Protein AF-A0A959DWR2-F1 (afdb_monomer_lite)

Foldseek 3Di:
DDCPVVDPDDDDDPLVPDDCDDPDQVSQVSNCVVPVDGDPDHDHPPVVVVVVVCVQVPDDPVVVVVVVVVVVVVVVVVVVVVVVVVVCVVVVVVVVVVVVVVVVVVVCVVVVVVVVLVVVLLVQLVVCLVVVHDLVVSCVVSVDDSVVSVVSCCVVPVVCPSPDDD

Secondary structure (DSSP, 8-state):
--GGGTS-------GGGS-S---SHHHHHHHHHHHSS--SS--STTHHHHHHHHHHHTS-HHHHHHHHHHHHHHHHHHHHHHHHHHHHHHHHHHHHHHHHHHHHHHHHHHHHHHHHHHHHHHHHHHHHHHTT--HHHHHHHH---HHHHHHHHHHH-TTSTT----

Sequence (166 aa):
KEPSGIFPEYYLLKINKFDNLAKNTLDEWIYFLKNTKLPKNYKAKGLQLVNNQLRYDNMDAATKLKYKKYQKNLLVSKDMLENAWETGLLEGEAKGEARGIIKGEAKGKIEGMIEGKIEGKIEIVLKCYAKGIDIITISNITGFSEDEIKDILNKNYPNGEWRFEN

Structure (mmCIF, N/CA/C/O backbone):
data_AF-A0A959DWR2-F1
#
_entry.id   AF-A0A959DWR2-F1
#
loop_
_atom_site.group_PDB
_atom_site.id
_atom_site.type_symbol
_atom_site.label_atom_id
_atom_site.label_alt_id
_atom_site.label_comp_id
_atom_site.label_asym_id
_atom_site.label_entity_id
_atom_site.label_seq_id
_atom_site.pdbx_PDB_ins_code
_atom_site.Cartn_x
_atom_site.Cartn_y
_atom_site.Cartn_z
_atom_site.occupancy
_atom_site.B_iso_or_equiv
_atom_site.auth_seq_id
_atom_site.auth_comp_id
_atom_site.auth_asym_id
_atom_site.auth_atom_id
_atom_site.pdbx_PDB_model_num
ATOM 1 N N . LYS A 1 1 ? 5.447 36.548 -44.813 1.00 54.16 1 LYS A N 1
ATOM 2 C CA . LYS A 1 1 ? 5.828 35.172 -44.415 1.00 54.16 1 LYS A CA 1
ATOM 3 C C . LYS A 1 1 ? 6.988 34.769 -45.303 1.00 54.16 1 LYS A C 1
ATOM 5 O O . LYS A 1 1 ? 6.821 34.842 -46.513 1.00 54.16 1 LYS A O 1
ATOM 10 N N . GLU A 1 2 ? 8.149 34.465 -44.732 1.00 58.06 2 GLU A N 1
ATOM 11 C CA . GLU A 1 2 ? 9.302 34.032 -45.525 1.00 58.06 2 GLU A CA 1
ATOM 12 C C . GLU A 1 2 ? 9.072 32.615 -46.088 1.00 58.06 2 GLU A C 1
ATOM 14 O O . GLU A 1 2 ? 8.394 31.812 -45.435 1.00 58.06 2 GLU A O 1
ATOM 19 N N . PRO A 1 3 ? 9.596 32.289 -47.286 1.00 60.78 3 PRO A N 1
ATOM 20 C CA . PRO A 1 3 ? 9.439 30.970 -47.913 1.00 60.78 3 PRO A CA 1
ATOM 21 C C . PRO A 1 3 ? 9.945 29.798 -47.054 1.00 60.78 3 PRO A C 1
ATOM 23 O O . PRO A 1 3 ? 9.456 28.678 -47.202 1.00 60.78 3 PRO A O 1
ATOM 26 N N . SER A 1 4 ? 10.860 30.073 -46.118 1.00 60.97 4 SER A N 1
ATOM 27 C CA . SER A 1 4 ? 11.416 29.141 -45.123 1.00 60.97 4 SER A CA 1
ATOM 28 C C . SER A 1 4 ? 10.373 28.553 -44.161 1.00 60.97 4 SER A C 1
ATOM 30 O O . SER A 1 4 ? 10.621 27.532 -43.530 1.00 60.97 4 SER A O 1
ATOM 32 N N . GLY A 1 5 ? 9.184 29.160 -44.055 1.00 62.25 5 GLY A N 1
ATOM 33 C CA . GLY A 1 5 ? 8.064 28.630 -43.266 1.00 62.25 5 GLY A CA 1
ATOM 34 C C . GLY A 1 5 ? 7.037 27.819 -44.065 1.00 62.25 5 GLY A C 1
ATOM 35 O O . GLY A 1 5 ? 6.046 27.379 -43.486 1.00 62.25 5 GLY A O 1
ATOM 36 N N . ILE A 1 6 ? 7.215 27.682 -45.385 1.00 69.81 6 ILE A N 1
ATOM 37 C CA . ILE A 1 6 ? 6.236 27.062 -46.299 1.00 69.81 6 ILE A CA 1
ATOM 38 C C . ILE A 1 6 ? 6.749 25.721 -46.837 1.00 69.81 6 ILE A C 1
ATOM 40 O O . ILE A 1 6 ? 5.954 24.808 -47.052 1.00 69.81 6 ILE A O 1
ATOM 44 N N . PHE A 1 7 ? 8.066 25.575 -47.003 1.00 69.19 7 PHE A N 1
ATOM 45 C CA . PHE A 1 7 ? 8.690 24.342 -47.478 1.00 69.19 7 PHE A CA 1
ATOM 46 C C . PHE A 1 7 ? 9.691 23.808 -46.448 1.00 69.19 7 PHE A C 1
ATOM 48 O O . PHE A 1 7 ? 10.505 24.583 -45.949 1.00 69.19 7 PHE A O 1
ATOM 55 N N . PRO A 1 8 ? 9.660 22.505 -46.120 1.00 76.56 8 PRO A N 1
ATOM 56 C CA . PRO A 1 8 ? 10.647 21.914 -45.227 1.00 76.56 8 PRO A CA 1
ATOM 57 C C . PRO A 1 8 ? 12.035 21.910 -45.881 1.00 76.56 8 PRO A C 1
ATOM 59 O O . PRO A 1 8 ? 12.206 21.442 -47.007 1.00 76.56 8 PRO A O 1
ATOM 62 N N . GLU A 1 9 ? 13.037 22.402 -45.155 1.00 74.31 9 GLU A N 1
ATOM 63 C CA . GLU A 1 9 ? 14.441 22.263 -45.538 1.00 74.31 9 GLU A CA 1
ATOM 64 C C . GLU A 1 9 ? 14.940 20.858 -45.175 1.00 74.31 9 GLU A C 1
ATOM 66 O O . GLU A 1 9 ? 14.870 20.426 -44.022 1.00 74.31 9 GLU A O 1
ATOM 71 N N . TYR A 1 10 ? 15.452 20.129 -46.170 1.00 76.44 10 TYR A N 1
ATOM 72 C CA . TYR A 1 10 ? 16.017 18.795 -45.980 1.00 76.44 10 TYR A CA 1
ATOM 73 C C . TYR A 1 10 ? 17.543 18.852 -46.020 1.00 76.44 10 TYR A C 1
ATOM 75 O O . TYR A 1 10 ? 18.137 19.217 -47.034 1.00 76.44 10 TYR A O 1
ATOM 83 N N . TYR A 1 11 ? 18.192 18.407 -44.944 1.00 74.06 11 TYR A N 1
ATOM 84 C CA . TYR A 1 11 ? 19.639 18.205 -44.921 1.00 74.06 11 TYR A CA 1
ATOM 85 C C . TYR A 1 11 ? 19.972 16.761 -45.303 1.00 74.06 11 TYR A C 1
ATOM 87 O O . TYR A 1 11 ? 19.726 15.827 -44.538 1.00 74.06 11 TYR A O 1
ATOM 95 N N . LEU A 1 12 ? 20.556 16.563 -46.488 1.00 75.50 12 LEU A N 1
ATOM 96 C CA . LEU A 1 12 ? 21.049 15.255 -46.916 1.00 75.50 12 LEU A CA 1
ATOM 97 C C . LEU A 1 12 ? 22.490 15.049 -46.429 1.00 75.50 12 LEU A C 1
ATOM 99 O O . LEU A 1 12 ? 23.442 15.582 -47.000 1.00 75.50 12 LEU A O 1
ATOM 103 N N . LEU A 1 13 ? 22.660 14.241 -45.385 1.00 73.88 13 LEU A N 1
ATOM 104 C CA . LEU A 1 13 ? 23.977 13.921 -44.834 1.00 73.88 13 LEU A CA 1
ATOM 105 C C . LEU A 1 13 ? 24.549 12.659 -45.490 1.00 73.88 13 LEU A C 1
ATOM 107 O O . LEU A 1 13 ? 24.037 11.554 -45.316 1.00 73.88 13 LEU A O 1
ATOM 111 N N . LYS A 1 14 ? 25.664 12.801 -46.217 1.00 74.88 14 LYS A N 1
ATOM 112 C CA . LYS A 1 14 ? 26.397 11.654 -46.779 1.00 74.88 14 LYS A CA 1
ATOM 113 C C . LYS A 1 14 ? 27.350 11.060 -45.740 1.00 74.88 14 LYS A C 1
ATOM 115 O O . LYS A 1 14 ? 28.542 11.354 -45.740 1.00 74.88 14 LYS A O 1
ATOM 120 N N . ILE A 1 15 ? 26.814 10.172 -44.908 1.00 70.25 15 ILE A N 1
ATOM 121 C CA . ILE A 1 15 ? 27.475 9.524 -43.756 1.00 70.25 15 ILE A CA 1
ATOM 122 C C . ILE A 1 15 ? 28.849 8.907 -44.108 1.00 70.25 15 ILE A C 1
ATOM 124 O O . ILE A 1 15 ? 29.789 8.980 -43.322 1.00 70.25 15 ILE A O 1
ATOM 128 N N . ASN A 1 16 ? 29.026 8.379 -45.325 1.00 68.88 16 ASN A N 1
ATOM 129 C CA . ASN A 1 16 ? 30.284 7.744 -45.749 1.00 68.88 16 ASN A CA 1
ATOM 130 C C . ASN A 1 16 ? 31.474 8.707 -45.899 1.00 68.88 16 ASN A C 1
ATOM 132 O O . ASN A 1 16 ? 32.614 8.250 -45.874 1.00 68.88 16 ASN A O 1
ATOM 136 N N . LYS A 1 17 ? 31.226 10.011 -46.081 1.00 71.50 17 LYS A N 1
ATOM 137 C CA . LYS A 1 17 ? 32.282 11.022 -46.268 1.00 71.50 17 LYS A CA 1
ATOM 138 C C . LYS A 1 17 ? 32.820 11.599 -44.953 1.00 71.50 17 LYS A C 1
ATOM 140 O O . LYS A 1 17 ? 33.772 12.369 -44.999 1.00 71.50 17 LYS A O 1
ATOM 145 N N . PHE A 1 18 ? 32.225 11.244 -43.815 1.00 71.62 18 PHE A N 1
ATOM 146 C CA . PHE A 1 18 ? 32.663 11.708 -42.500 1.00 71.62 18 PHE A CA 1
ATOM 147 C C . PHE A 1 18 ? 33.771 10.810 -41.947 1.00 71.62 18 PHE A C 1
ATOM 149 O O . PHE A 1 18 ? 33.772 9.588 -42.169 1.00 71.62 18 PHE A O 1
ATOM 156 N N . ASP A 1 19 ? 34.721 11.425 -41.246 1.00 72.19 19 ASP A N 1
ATOM 157 C CA . ASP A 1 19 ? 35.779 10.722 -40.536 1.00 72.19 19 ASP A CA 1
ATOM 158 C C . ASP A 1 19 ? 35.203 9.923 -39.354 1.00 72.19 19 ASP A C 1
ATOM 160 O O . ASP A 1 19 ? 34.072 10.108 -38.912 1.00 72.19 19 ASP A O 1
ATOM 164 N N . ASN A 1 20 ? 35.964 8.941 -38.871 1.00 69.12 20 ASN A N 1
ATOM 165 C CA . ASN A 1 20 ? 35.516 8.068 -37.780 1.00 69.12 20 ASN A CA 1
ATOM 166 C C . ASN A 1 20 ? 35.799 8.671 -36.388 1.00 69.12 20 ASN A C 1
ATOM 168 O O . ASN A 1 20 ? 35.706 7.962 -35.386 1.00 69.12 20 ASN A O 1
ATOM 172 N N . LEU A 1 21 ? 36.187 9.947 -36.319 1.00 68.88 21 LEU A N 1
ATOM 173 C CA . LEU A 1 21 ? 36.514 10.644 -35.080 1.00 68.88 21 LEU A CA 1
ATOM 174 C C . LEU A 1 21 ? 35.305 11.460 -34.629 1.00 68.88 21 LEU A C 1
ATOM 176 O O . LEU A 1 21 ? 35.108 12.586 -35.072 1.00 68.88 21 LEU A O 1
ATOM 180 N N . ALA A 1 22 ? 34.516 10.901 -33.713 1.00 71.19 22 ALA A N 1
ATOM 181 C CA . ALA A 1 22 ? 33.399 11.626 -33.125 1.00 71.19 22 ALA A CA 1
ATOM 182 C C . ALA A 1 22 ? 33.910 12.724 -32.176 1.00 71.19 22 ALA A C 1
ATOM 184 O O . ALA A 1 22 ? 34.435 12.417 -31.104 1.00 71.19 22 ALA A O 1
ATOM 185 N N . LYS A 1 23 ? 33.798 13.996 -32.582 1.00 75.44 23 LYS A N 1
ATOM 186 C CA . LYS A 1 23 ? 34.222 15.157 -31.775 1.00 75.44 23 LYS A CA 1
ATOM 187 C C . LYS A 1 23 ? 33.035 15.897 -31.166 1.00 75.44 23 LYS A C 1
ATOM 189 O O . LYS A 1 23 ? 33.167 16.479 -30.091 1.00 75.44 23 LYS A O 1
ATOM 194 N N . ASN A 1 24 ? 31.888 15.876 -31.842 1.00 81.00 24 ASN A N 1
ATOM 195 C CA . ASN A 1 24 ? 30.641 16.481 -31.383 1.00 81.00 24 ASN A CA 1
ATOM 196 C C . ASN A 1 24 ? 29.500 15.440 -31.304 1.00 81.00 24 ASN A C 1
ATOM 198 O O . ASN A 1 24 ? 29.641 14.295 -31.729 1.00 81.00 24 ASN A O 1
ATOM 202 N N . THR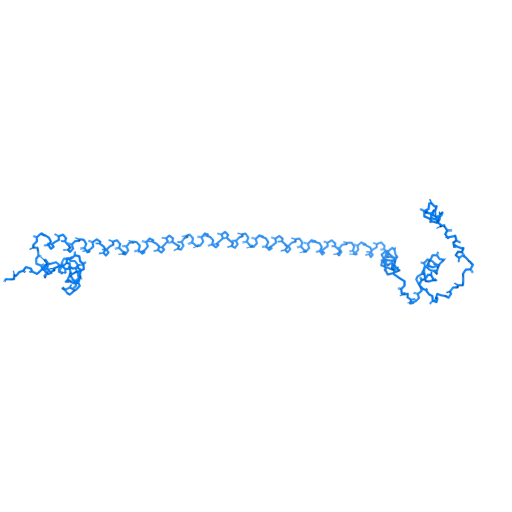 A 1 25 ? 28.344 15.835 -30.766 1.00 84.56 25 THR A N 1
ATOM 203 C CA . THR A 1 25 ? 27.188 14.937 -30.585 1.00 84.56 25 THR A CA 1
ATOM 204 C C . THR A 1 25 ? 26.555 14.463 -31.898 1.00 84.56 25 THR A C 1
ATOM 206 O O . THR A 1 25 ? 25.977 13.380 -31.927 1.00 84.56 25 THR A O 1
ATOM 209 N N . LEU A 1 26 ? 26.653 15.235 -32.986 1.00 83.88 26 LEU A N 1
ATOM 210 C CA . LEU A 1 26 ? 26.195 14.815 -34.312 1.00 83.88 26 LEU A CA 1
ATOM 211 C C . LEU A 1 26 ? 27.134 13.753 -34.897 1.00 83.88 26 LEU A C 1
ATOM 213 O O . LEU A 1 26 ? 26.665 12.749 -35.427 1.00 83.88 26 LEU A O 1
ATOM 217 N N . ASP A 1 27 ? 28.444 13.923 -34.740 1.00 82.44 27 ASP A N 1
ATOM 218 C CA . ASP A 1 27 ? 29.446 12.962 -35.192 1.00 82.44 27 ASP A CA 1
ATOM 219 C C . ASP A 1 27 ? 29.300 11.627 -34.454 1.00 82.44 27 ASP A C 1
ATOM 221 O O . ASP A 1 27 ? 29.517 10.575 -35.043 1.00 82.44 27 ASP A O 1
ATOM 225 N N . GLU A 1 28 ? 28.890 11.636 -33.181 1.00 85.81 28 GLU A N 1
ATOM 226 C CA . GLU A 1 28 ? 28.573 10.409 -32.437 1.00 85.81 28 GLU A CA 1
ATOM 227 C C . GLU A 1 28 ? 27.393 9.648 -33.069 1.00 85.81 28 GLU A C 1
ATOM 229 O O . GLU A 1 28 ? 27.447 8.422 -33.203 1.00 85.81 28 GLU A O 1
ATOM 234 N N . TRP A 1 29 ? 26.350 10.362 -33.512 1.00 86.06 29 TRP A N 1
ATOM 235 C CA . TRP A 1 29 ? 25.233 9.773 -34.260 1.00 86.06 29 TRP A CA 1
ATOM 236 C C . TRP A 1 29 ? 25.670 9.260 -35.631 1.00 86.06 29 TRP A C 1
ATOM 238 O O . TRP A 1 29 ? 25.320 8.143 -36.006 1.00 86.06 29 TRP A O 1
ATOM 248 N N . ILE A 1 30 ? 26.467 10.038 -36.365 1.00 85.62 30 ILE A N 1
ATOM 249 C CA . ILE A 1 30 ? 27.018 9.644 -37.667 1.00 85.62 30 ILE A CA 1
ATOM 250 C C . ILE A 1 30 ? 27.908 8.403 -37.509 1.00 85.62 30 ILE A C 1
ATOM 252 O O . ILE A 1 30 ? 27.794 7.464 -38.296 1.00 85.62 30 ILE A O 1
ATOM 256 N N . TYR A 1 31 ? 28.738 8.346 -36.464 1.00 85.69 31 TYR A N 1
ATOM 257 C CA . TYR A 1 31 ? 29.575 7.194 -36.141 1.00 85.69 31 TYR A CA 1
ATOM 258 C C . TYR A 1 31 ? 28.730 5.952 -35.861 1.00 85.69 31 TYR A C 1
ATOM 260 O O . TYR A 1 31 ? 29.025 4.886 -36.410 1.00 85.69 31 TYR A O 1
ATOM 268 N N . PHE A 1 32 ? 27.673 6.085 -35.053 1.00 87.19 32 PHE A N 1
ATOM 269 C CA . PHE A 1 32 ? 26.741 4.994 -34.787 1.00 87.19 32 PHE A CA 1
ATOM 270 C C . PHE A 1 32 ? 26.049 4.513 -36.068 1.00 87.19 32 PHE A C 1
ATOM 272 O O . PHE A 1 32 ? 26.067 3.318 -36.344 1.00 87.19 32 PHE A O 1
ATOM 279 N N . LEU A 1 33 ? 25.508 5.417 -36.887 1.00 86.44 33 LEU A N 1
ATOM 280 C CA . LEU A 1 33 ? 24.827 5.063 -38.138 1.00 86.44 33 LEU A CA 1
ATOM 281 C C . LEU A 1 33 ? 25.770 4.408 -39.156 1.00 86.44 33 LEU A C 1
ATOM 283 O O . LEU A 1 33 ? 25.357 3.524 -39.899 1.00 86.44 33 LEU A O 1
ATOM 287 N N . LYS A 1 34 ? 27.043 4.816 -39.174 1.00 85.19 34 LYS A N 1
ATOM 288 C CA . LYS A 1 34 ? 28.063 4.264 -40.071 1.00 85.19 34 LYS A CA 1
ATOM 289 C C . LYS A 1 34 ? 28.548 2.884 -39.632 1.00 85.19 34 LYS A C 1
ATOM 291 O O . LYS A 1 34 ? 28.726 2.003 -40.464 1.00 85.19 34 LYS A O 1
ATOM 296 N N . ASN A 1 35 ? 28.811 2.709 -38.337 1.00 84.50 35 ASN A N 1
ATOM 297 C CA . ASN A 1 35 ? 29.498 1.524 -37.817 1.00 84.50 35 ASN A CA 1
ATOM 298 C C . ASN A 1 35 ? 28.568 0.549 -37.091 1.00 84.50 35 ASN A C 1
ATOM 300 O O . ASN A 1 35 ? 29.015 -0.526 -36.695 1.00 84.50 35 ASN A O 1
ATOM 304 N N . THR A 1 36 ? 27.302 0.915 -36.868 1.00 83.25 36 THR A N 1
ATOM 305 C CA . THR A 1 36 ? 26.319 0.199 -36.026 1.00 83.25 36 THR A CA 1
ATOM 306 C C . THR A 1 36 ? 26.797 -0.051 -34.590 1.00 83.25 36 THR A C 1
ATOM 308 O O . THR A 1 36 ? 26.280 -0.904 -33.873 1.00 83.25 36 THR A O 1
ATOM 311 N N . LYS A 1 37 ? 27.806 0.708 -34.149 1.00 84.19 37 LYS A N 1
ATOM 312 C CA . LYS A 1 37 ? 28.467 0.589 -32.848 1.00 84.19 37 LYS A CA 1
ATOM 313 C C . LYS A 1 37 ? 28.568 1.958 -32.205 1.00 84.19 37 LYS A C 1
ATOM 315 O O . LYS A 1 37 ? 28.787 2.955 -32.888 1.00 84.19 37 LYS A O 1
ATOM 320 N N . LEU A 1 38 ? 28.430 1.995 -30.888 1.00 85.38 38 LEU A N 1
ATOM 321 C CA . LEU A 1 38 ? 28.594 3.226 -30.127 1.00 85.38 38 LEU A CA 1
ATOM 322 C C . LEU A 1 38 ? 30.085 3.537 -29.932 1.00 85.38 38 LEU A C 1
ATOM 324 O O . LEU A 1 38 ? 30.876 2.608 -29.732 1.00 85.38 38 LEU A O 1
ATOM 328 N N . PRO A 1 39 ? 30.489 4.819 -29.981 1.00 84.12 39 PRO A N 1
ATOM 329 C CA . PRO A 1 39 ? 31.845 5.206 -29.616 1.00 84.12 39 PRO A CA 1
ATOM 330 C C . PRO A 1 39 ? 32.081 4.941 -28.117 1.00 84.12 39 PRO A C 1
ATOM 332 O O . PRO A 1 39 ? 31.133 4.876 -27.334 1.00 84.12 39 PRO A O 1
ATOM 335 N N . LYS A 1 40 ? 33.351 4.778 -27.704 1.00 82.06 40 LYS A N 1
ATOM 336 C CA . LYS A 1 40 ? 33.716 4.419 -26.312 1.00 82.06 40 LYS A CA 1
ATOM 337 C C . LYS A 1 40 ? 33.105 5.365 -25.273 1.00 82.06 40 LYS A C 1
ATOM 339 O O . LYS A 1 40 ? 32.652 4.908 -24.232 1.00 82.06 40 LYS A O 1
ATOM 344 N N . ASN A 1 41 ? 33.082 6.657 -25.591 1.00 83.38 41 ASN A N 1
ATOM 345 C CA . ASN A 1 41 ? 32.398 7.692 -24.831 1.00 83.38 41 ASN A CA 1
ATOM 346 C C . ASN A 1 41 ? 31.402 8.372 -25.772 1.00 83.38 41 ASN A C 1
ATOM 348 O O . ASN A 1 41 ? 31.785 8.754 -26.876 1.00 83.38 41 ASN A O 1
ATOM 352 N N . TYR A 1 42 ? 30.154 8.524 -25.334 1.00 86.00 42 TYR A N 1
ATOM 353 C CA . TYR A 1 42 ? 29.122 9.264 -26.055 1.00 86.00 42 TYR A CA 1
ATOM 354 C C . TYR A 1 42 ? 28.361 10.180 -25.095 1.00 86.00 42 TYR A C 1
ATOM 356 O O . TYR A 1 42 ? 28.153 9.838 -23.929 1.00 86.00 42 TYR A O 1
ATOM 364 N N . LYS A 1 43 ? 27.951 11.351 -25.583 1.00 86.50 43 LYS A N 1
ATOM 365 C CA . LYS A 1 43 ? 27.158 12.352 -24.850 1.00 86.50 43 LYS A CA 1
ATOM 366 C C . LYS A 1 43 ? 25.861 12.720 -25.568 1.00 86.50 43 LYS A C 1
ATOM 368 O O . LYS A 1 43 ? 25.014 13.400 -24.986 1.00 86.50 43 LYS A O 1
ATOM 373 N N . ALA A 1 44 ? 25.693 12.308 -26.822 1.00 89.06 44 ALA A N 1
ATOM 374 C CA . ALA A 1 44 ? 24.523 12.629 -27.611 1.00 89.06 44 ALA A CA 1
ATOM 375 C C . ALA A 1 44 ? 23.261 12.048 -26.966 1.00 89.06 44 ALA A C 1
ATOM 377 O O . ALA A 1 44 ? 23.160 10.853 -26.660 1.00 89.06 44 ALA A O 1
ATOM 378 N N . LYS A 1 45 ? 22.270 12.921 -26.768 1.00 86.81 45 LYS A N 1
ATOM 379 C CA . LYS A 1 45 ? 20.961 12.542 -26.235 1.00 86.81 45 LYS A CA 1
ATOM 380 C C . LYS A 1 45 ? 20.337 11.496 -27.159 1.00 86.81 45 LYS A C 1
ATOM 382 O O . LYS A 1 45 ? 20.309 11.690 -28.367 1.00 86.81 45 LYS A O 1
ATOM 387 N N . GLY A 1 46 ? 19.857 10.395 -26.586 1.00 86.69 46 GLY A N 1
ATOM 388 C CA . GLY A 1 46 ? 19.246 9.280 -27.320 1.00 86.69 46 GLY A CA 1
ATOM 389 C C . GLY A 1 46 ? 20.179 8.093 -27.585 1.00 86.69 46 GLY A C 1
ATOM 390 O O . GLY A 1 46 ? 19.699 6.961 -27.558 1.00 86.69 46 GLY A O 1
ATOM 391 N N . LEU A 1 47 ? 21.503 8.283 -27.697 1.00 88.50 47 LEU A N 1
ATOM 392 C CA . LEU A 1 47 ? 22.437 7.151 -27.852 1.00 88.50 47 LEU A CA 1
ATOM 393 C C . LEU A 1 47 ? 22.455 6.217 -26.631 1.00 88.50 47 LEU A C 1
ATOM 395 O O . LEU A 1 47 ? 22.736 5.029 -26.760 1.00 88.50 47 LEU A O 1
ATOM 399 N N . GLN A 1 48 ? 22.065 6.712 -25.453 1.00 87.25 48 GLN A N 1
ATOM 400 C CA . GLN A 1 48 ? 21.854 5.874 -24.270 1.00 87.25 48 GLN A CA 1
ATOM 401 C C . GLN A 1 48 ? 20.675 4.898 -24.438 1.00 87.25 48 GLN A C 1
ATOM 403 O O . GLN A 1 48 ? 20.761 3.751 -24.001 1.00 87.25 48 GLN A O 1
ATOM 408 N N . LEU A 1 49 ? 19.585 5.321 -25.091 1.00 88.06 49 LEU A N 1
ATOM 409 C CA . LEU A 1 49 ? 18.449 4.442 -25.394 1.00 88.06 49 LEU A CA 1
ATOM 410 C C . LEU A 1 49 ? 18.861 3.383 -26.417 1.00 88.06 49 LEU A C 1
ATOM 412 O O . LEU A 1 49 ? 18.581 2.202 -26.223 1.00 88.06 49 LEU A O 1
ATOM 416 N N . VAL A 1 50 ? 19.606 3.801 -27.445 1.00 88.75 50 VAL A N 1
ATOM 417 C CA . VAL A 1 50 ? 20.209 2.897 -28.432 1.00 88.75 50 VAL A CA 1
ATOM 418 C C . VAL A 1 50 ? 21.112 1.871 -27.746 1.00 88.75 50 VAL A C 1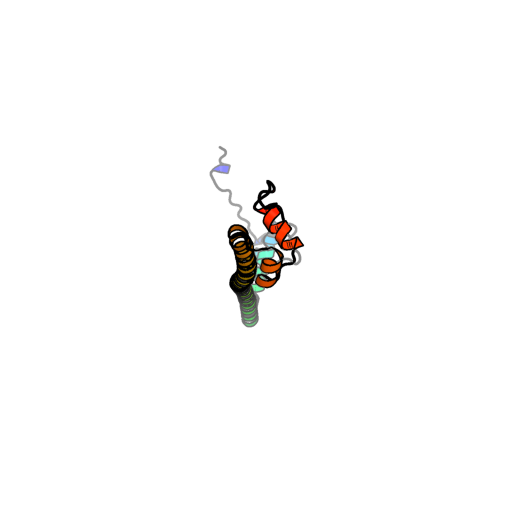
ATOM 420 O O . VAL A 1 50 ? 21.007 0.688 -28.041 1.00 88.75 50 VAL A O 1
ATOM 423 N N . ASN A 1 51 ? 21.944 2.277 -26.782 1.00 89.00 51 ASN A N 1
ATOM 424 C CA . ASN A 1 51 ? 22.781 1.350 -26.019 1.00 89.00 51 ASN A CA 1
ATOM 425 C C . ASN A 1 51 ? 21.952 0.295 -25.279 1.00 89.00 51 ASN A C 1
ATOM 427 O O . ASN A 1 51 ? 22.262 -0.890 -25.329 1.00 89.00 51 ASN A O 1
ATOM 431 N N . ASN A 1 52 ? 20.886 0.713 -24.596 1.00 86.44 52 ASN A N 1
ATOM 432 C CA . ASN A 1 52 ? 20.014 -0.213 -23.876 1.00 86.44 52 ASN A CA 1
ATOM 433 C C . ASN A 1 52 ? 19.329 -1.201 -24.830 1.00 86.44 52 ASN A C 1
ATOM 435 O O . ASN A 1 52 ? 19.280 -2.395 -24.534 1.00 86.44 52 ASN A O 1
ATOM 439 N N . GLN A 1 53 ? 18.874 -0.716 -25.987 1.00 87.50 53 GLN A N 1
ATOM 440 C CA . GLN A 1 53 ? 18.270 -1.546 -27.023 1.00 87.50 53 GLN A CA 1
ATOM 441 C C . GLN A 1 53 ? 19.284 -2.531 -27.619 1.00 87.50 53 GLN A C 1
ATOM 443 O O . GLN A 1 53 ? 19.025 -3.727 -27.645 1.00 87.50 53 GLN A O 1
ATOM 448 N N . LEU A 1 54 ? 20.487 -2.073 -27.980 1.00 87.00 54 LEU A N 1
ATOM 449 C CA . LEU A 1 54 ? 21.567 -2.934 -28.470 1.00 87.00 54 LEU A CA 1
ATOM 450 C C . LEU A 1 54 ? 21.975 -3.983 -27.441 1.00 87.00 54 LEU A C 1
ATOM 452 O O . LEU A 1 54 ? 22.256 -5.119 -27.805 1.00 87.00 54 LEU A O 1
ATOM 456 N N . ARG A 1 55 ? 22.017 -3.630 -26.151 1.00 86.00 55 ARG A N 1
ATOM 457 C CA . ARG A 1 55 ? 22.285 -4.601 -25.084 1.00 86.00 55 ARG A CA 1
ATOM 458 C C . ARG A 1 55 ? 21.237 -5.698 -25.072 1.00 86.00 55 ARG A C 1
ATOM 460 O O . ARG A 1 55 ? 21.615 -6.847 -24.905 1.00 86.00 55 ARG A O 1
ATOM 467 N N . TYR A 1 56 ? 19.963 -5.359 -25.246 1.00 85.12 56 TYR A N 1
ATOM 468 C CA . TYR A 1 56 ? 18.898 -6.348 -25.360 1.00 85.12 56 TYR A CA 1
ATOM 469 C C . TYR A 1 56 ? 19.024 -7.170 -26.646 1.00 85.12 56 TYR A C 1
ATOM 471 O O . TYR A 1 56 ? 18.990 -8.394 -26.593 1.00 85.12 56 TYR A O 1
ATOM 479 N N . ASP A 1 57 ? 19.222 -6.529 -27.796 1.00 85.31 57 ASP A N 1
ATOM 480 C CA . ASP A 1 57 ? 19.250 -7.197 -29.098 1.00 85.31 57 ASP A CA 1
ATOM 481 C C . ASP A 1 57 ? 20.443 -8.141 -29.249 1.00 85.31 57 ASP A C 1
ATOM 483 O O . ASP A 1 57 ? 20.271 -9.247 -29.766 1.00 85.31 57 ASP A O 1
ATOM 487 N N . ASN A 1 58 ? 21.600 -7.757 -28.701 1.00 85.88 58 ASN A N 1
ATOM 488 C CA . ASN A 1 58 ? 22.822 -8.561 -28.679 1.00 85.88 58 ASN A CA 1
ATOM 489 C C . ASN A 1 58 ? 22.809 -9.684 -27.626 1.00 85.88 58 ASN A C 1
ATOM 491 O O . ASN A 1 58 ? 23.759 -10.464 -27.574 1.00 85.88 58 ASN A O 1
ATOM 495 N N . MET A 1 59 ? 21.780 -9.793 -26.774 1.00 89.25 59 MET A N 1
ATOM 496 C CA . MET A 1 59 ? 21.640 -10.959 -25.894 1.00 89.25 59 MET A CA 1
ATOM 497 C C . MET A 1 59 ? 21.342 -12.218 -26.713 1.00 89.25 59 MET A C 1
ATOM 499 O O . MET A 1 59 ? 20.532 -12.202 -27.647 1.00 89.25 59 MET A O 1
ATOM 503 N N . ASP A 1 60 ? 21.928 -13.337 -26.293 1.00 91.38 60 ASP A N 1
ATOM 504 C CA . ASP A 1 60 ? 21.554 -14.654 -26.795 1.00 91.38 60 ASP A CA 1
ATOM 505 C C . ASP A 1 60 ? 20.124 -15.034 -26.360 1.00 91.38 60 ASP A C 1
ATOM 507 O O . ASP A 1 60 ? 19.516 -14.431 -25.466 1.00 91.38 60 ASP A O 1
ATOM 511 N N . ALA A 1 61 ? 19.553 -16.051 -27.007 1.00 91.00 61 ALA A N 1
ATOM 512 C CA . ALA A 1 61 ? 18.176 -16.468 -26.744 1.00 91.00 61 ALA A CA 1
ATOM 513 C C . ALA A 1 61 ? 17.958 -16.879 -25.274 1.00 91.00 61 ALA A C 1
ATOM 515 O O . ALA A 1 61 ? 16.920 -16.560 -24.685 1.00 91.00 61 ALA A O 1
ATOM 516 N N . ALA A 1 62 ? 18.952 -17.529 -24.660 1.00 92.50 62 ALA A N 1
ATOM 517 C CA . ALA A 1 62 ? 18.891 -17.958 -23.268 1.00 92.50 62 ALA A CA 1
ATOM 518 C C . ALA A 1 62 ? 18.876 -16.767 -22.293 1.00 92.50 62 ALA A C 1
ATOM 520 O O . ALA A 1 62 ? 18.064 -16.740 -21.363 1.00 92.50 62 ALA A O 1
ATOM 521 N N . THR A 1 63 ? 19.719 -15.754 -22.510 1.00 89.44 63 THR A N 1
ATOM 522 C CA . THR A 1 63 ? 19.752 -14.545 -21.675 1.00 89.44 63 THR A CA 1
ATOM 523 C C . THR A 1 63 ? 18.498 -13.704 -21.872 1.00 89.44 63 THR A C 1
ATOM 525 O O . THR A 1 63 ? 17.923 -13.255 -20.879 1.00 89.44 63 THR A O 1
ATOM 528 N N . LYS A 1 64 ? 17.991 -13.566 -23.108 1.00 91.69 64 LYS A N 1
ATOM 529 C CA . LYS A 1 64 ? 16.702 -12.895 -23.369 1.00 91.69 64 LYS A CA 1
ATOM 530 C C . LYS A 1 64 ? 15.561 -13.554 -22.598 1.00 91.69 64 LYS A C 1
ATOM 532 O O . LYS A 1 64 ? 14.750 -12.856 -21.990 1.00 91.69 64 LYS A O 1
ATOM 537 N N . LEU A 1 65 ? 15.502 -14.888 -22.588 1.00 91.81 65 LEU A N 1
ATOM 538 C CA . LEU A 1 65 ? 14.479 -15.627 -21.848 1.00 91.81 65 LEU A CA 1
ATOM 539 C C . LEU A 1 65 ? 14.597 -15.401 -20.335 1.00 91.81 65 LEU A C 1
ATOM 541 O O . LEU A 1 65 ? 13.592 -15.114 -19.683 1.00 91.81 65 LEU A O 1
ATOM 545 N N . LYS A 1 66 ? 15.814 -15.474 -19.778 1.00 93.00 66 LYS A N 1
ATOM 546 C CA . LYS A 1 66 ? 16.066 -15.182 -18.356 1.00 93.00 66 LYS A CA 1
ATOM 547 C C . LYS A 1 66 ? 15.653 -13.758 -17.989 1.00 93.00 66 LYS A C 1
ATOM 549 O O . LYS A 1 66 ? 14.988 -13.571 -16.975 1.00 93.00 66 LYS A O 1
ATOM 554 N N . TYR A 1 67 ? 15.986 -12.776 -18.823 1.00 89.94 67 TYR A N 1
ATOM 555 C CA . TYR A 1 67 ? 15.617 -11.380 -18.608 1.00 89.94 67 TYR A CA 1
ATOM 556 C C . TYR A 1 67 ? 14.096 -11.173 -18.637 1.00 89.94 67 TYR A C 1
ATOM 558 O O . TYR A 1 67 ? 13.544 -10.576 -17.715 1.00 89.94 67 TYR A O 1
ATOM 566 N N . LYS A 1 68 ? 13.392 -11.742 -19.626 1.00 91.06 68 LYS A N 1
ATOM 567 C CA . LYS A 1 68 ? 11.917 -11.713 -19.677 1.00 91.06 68 LYS A CA 1
ATOM 568 C C . LYS A 1 68 ? 11.292 -12.368 -18.445 1.00 91.06 68 LYS A C 1
ATOM 570 O O . LYS A 1 68 ? 10.347 -11.832 -17.874 1.00 91.06 68 LYS A O 1
ATOM 575 N N . LYS A 1 69 ? 11.831 -13.513 -18.011 1.00 92.81 69 LYS A N 1
ATOM 576 C CA . LYS A 1 69 ? 11.374 -14.199 -16.795 1.00 92.81 69 LYS A CA 1
ATOM 577 C C . LYS A 1 69 ? 11.587 -13.332 -15.556 1.00 92.81 69 LYS A C 1
ATOM 579 O O . LYS A 1 69 ? 10.685 -13.223 -14.738 1.00 92.81 69 LYS A O 1
ATOM 584 N N . TYR A 1 70 ? 12.741 -12.683 -15.441 1.00 92.38 70 TYR A N 1
ATOM 585 C CA . TYR A 1 70 ? 13.029 -11.753 -14.353 1.00 92.38 70 TYR A CA 1
ATOM 586 C C . TYR A 1 70 ? 12.043 -10.576 -14.326 1.00 92.38 70 TYR A C 1
ATOM 588 O O . TYR A 1 70 ? 11.452 -10.306 -13.284 1.00 92.38 70 TYR A O 1
ATOM 596 N N . GLN A 1 71 ? 11.788 -9.935 -15.471 1.00 91.06 71 GLN A N 1
ATOM 597 C CA . GLN A 1 71 ? 10.795 -8.859 -15.565 1.00 91.06 71 GLN A CA 1
ATOM 598 C C . GLN A 1 71 ? 9.391 -9.329 -15.171 1.00 91.06 71 GLN A C 1
ATOM 600 O O . GLN A 1 71 ? 8.703 -8.642 -14.420 1.00 91.06 71 GLN A O 1
ATOM 605 N N . LYS A 1 72 ? 8.982 -10.521 -15.622 1.00 91.69 72 LYS A N 1
ATOM 606 C CA . LYS A 1 72 ? 7.704 -11.121 -15.226 1.00 91.69 72 LYS A CA 1
ATOM 607 C C . LYS A 1 72 ? 7.639 -11.366 -13.718 1.00 91.69 72 LYS A C 1
ATOM 609 O O . LYS A 1 72 ? 6.626 -11.059 -13.107 1.00 91.69 72 LYS A O 1
ATOM 614 N N . ASN A 1 73 ? 8.704 -11.893 -13.120 1.00 91.88 73 ASN A N 1
ATOM 615 C CA . ASN A 1 73 ? 8.754 -12.143 -11.681 1.00 91.88 73 ASN A CA 1
ATOM 616 C C . ASN A 1 73 ? 8.631 -10.845 -10.870 1.00 91.88 73 ASN A C 1
ATOM 618 O O . ASN A 1 73 ? 7.948 -10.843 -9.852 1.00 91.88 73 ASN A O 1
ATOM 622 N N . LEU A 1 74 ? 9.250 -9.749 -11.322 1.00 91.06 74 LEU A N 1
ATOM 623 C CA . LEU A 1 74 ? 9.102 -8.441 -10.677 1.00 91.06 74 LEU A CA 1
ATOM 624 C C . LEU A 1 74 ? 7.659 -7.929 -10.734 1.00 91.06 74 LEU A C 1
ATOM 626 O O . LEU A 1 74 ? 7.147 -7.465 -9.721 1.00 91.06 74 LEU A O 1
ATOM 630 N N . LEU A 1 75 ? 7.008 -8.043 -11.895 1.00 89.62 75 LEU A N 1
ATOM 631 C CA . LEU A 1 75 ? 5.594 -7.691 -12.069 1.00 89.62 75 LEU A CA 1
ATOM 632 C C . LEU A 1 75 ? 4.701 -8.510 -11.135 1.00 89.62 75 LEU A C 1
ATOM 634 O O . LEU A 1 75 ? 3.985 -7.941 -10.324 1.00 89.62 75 LEU A O 1
ATOM 638 N N . VAL A 1 76 ? 4.835 -9.839 -11.170 1.00 89.25 76 VAL A N 1
ATOM 639 C CA . VAL A 1 76 ? 4.061 -10.741 -10.304 1.00 89.25 76 VAL A CA 1
ATOM 640 C C . VAL A 1 76 ? 4.287 -10.423 -8.826 1.00 89.25 76 VAL A C 1
ATOM 642 O O . VAL A 1 76 ? 3.336 -10.405 -8.056 1.00 89.25 76 VAL A O 1
ATOM 645 N N . SER A 1 77 ? 5.528 -10.142 -8.418 1.00 89.06 77 SER A N 1
ATOM 646 C CA . SER A 1 77 ? 5.825 -9.775 -7.031 1.00 89.06 77 SER A CA 1
ATOM 647 C C . SER A 1 77 ? 5.158 -8.466 -6.625 1.00 89.06 77 SER A C 1
ATOM 649 O O . SER A 1 77 ? 4.716 -8.353 -5.486 1.00 89.06 77 SER A O 1
ATOM 651 N N . LYS A 1 78 ? 5.107 -7.476 -7.521 1.00 91.25 78 LYS A N 1
ATOM 652 C CA . LYS A 1 78 ? 4.432 -6.209 -7.251 1.00 91.25 78 LYS A CA 1
ATOM 653 C C . LYS A 1 78 ? 2.929 -6.429 -7.087 1.00 91.25 78 LYS A C 1
ATOM 655 O O . LYS A 1 78 ? 2.384 -6.028 -6.067 1.00 91.25 78 LYS A O 1
ATOM 660 N N . ASP A 1 79 ? 2.307 -7.130 -8.030 1.00 91.38 79 ASP A N 1
ATOM 661 C CA . ASP A 1 79 ? 0.869 -7.408 -8.001 1.00 91.38 79 ASP A CA 1
ATOM 662 C C . ASP A 1 79 ? 0.491 -8.222 -6.753 1.00 91.38 79 ASP A C 1
ATOM 664 O O . ASP A 1 79 ? -0.526 -7.966 -6.117 1.00 91.38 79 ASP A O 1
ATOM 668 N N . MET A 1 80 ? 1.322 -9.191 -6.351 1.00 90.38 80 MET A N 1
ATOM 669 C CA . MET A 1 80 ? 1.115 -9.948 -5.112 1.00 90.38 80 MET A CA 1
ATOM 670 C C . MET A 1 80 ? 1.153 -9.055 -3.868 1.00 90.38 80 MET A C 1
ATOM 672 O O . MET A 1 80 ? 0.321 -9.229 -2.983 1.00 90.38 80 MET A O 1
ATOM 676 N N . LEU A 1 81 ? 2.103 -8.117 -3.787 1.00 89.06 81 LEU A N 1
ATOM 677 C CA . LEU A 1 81 ? 2.204 -7.188 -2.658 1.00 89.06 81 LEU A CA 1
ATOM 678 C C . LEU A 1 81 ? 1.014 -6.227 -2.603 1.00 89.06 81 LEU A C 1
ATOM 680 O O . LEU A 1 81 ? 0.490 -5.977 -1.523 1.00 89.06 81 LEU A O 1
ATOM 684 N N . GLU A 1 82 ? 0.581 -5.719 -3.755 1.00 90.44 82 GLU A N 1
ATOM 685 C CA . GLU A 1 82 ? -0.571 -4.822 -3.871 1.00 90.44 82 GLU A CA 1
ATOM 686 C C . GLU A 1 82 ? -1.860 -5.526 -3.430 1.00 90.44 82 GLU A C 1
ATOM 688 O O . GLU A 1 82 ? -2.530 -5.057 -2.512 1.00 90.44 82 GLU A O 1
ATOM 693 N N . ASN A 1 83 ? -2.115 -6.734 -3.946 1.00 90.81 83 ASN A N 1
ATOM 694 C CA . ASN A 1 83 ? -3.245 -7.560 -3.513 1.00 90.81 83 ASN A CA 1
ATOM 695 C C . ASN A 1 83 ? -3.183 -7.893 -2.013 1.00 90.81 83 ASN A C 1
ATOM 697 O O . ASN A 1 83 ? -4.201 -7.850 -1.323 1.00 90.81 83 ASN A O 1
ATOM 701 N N . ALA A 1 84 ? -2.004 -8.238 -1.483 1.00 89.94 84 ALA A N 1
ATOM 702 C CA . ALA A 1 84 ? -1.840 -8.545 -0.061 1.00 89.94 84 ALA A CA 1
ATOM 703 C C . ALA A 1 84 ? -2.128 -7.323 0.827 1.00 89.94 84 ALA A C 1
ATOM 705 O O . ALA A 1 84 ? -2.683 -7.463 1.916 1.00 89.94 84 ALA A O 1
ATOM 706 N N . TRP A 1 85 ? -1.768 -6.125 0.365 1.00 91.81 85 TRP A N 1
ATOM 707 C CA . TRP A 1 85 ? -2.029 -4.895 1.098 1.00 91.81 85 TRP A CA 1
ATOM 708 C C . TRP A 1 85 ? -3.513 -4.523 1.075 1.00 91.81 85 TRP A C 1
ATOM 710 O O . TRP A 1 85 ? -4.076 -4.258 2.136 1.00 91.81 85 TRP A O 1
ATOM 720 N N . GLU A 1 86 ? -4.159 -4.581 -0.092 1.00 90.88 86 GLU A N 1
ATOM 721 C CA . GLU A 1 86 ? -5.601 -4.337 -0.229 1.00 90.88 86 GLU A CA 1
ATOM 722 C C . GLU A 1 86 ? -6.429 -5.330 0.593 1.00 90.88 86 GLU A C 1
ATOM 724 O O . GLU A 1 86 ? -7.289 -4.928 1.376 1.00 90.88 86 GLU A O 1
ATOM 729 N N . THR A 1 87 ? -6.140 -6.630 0.478 1.00 89.50 87 THR A N 1
ATOM 730 C CA . THR A 1 87 ? -6.841 -7.660 1.264 1.00 89.50 87 THR A CA 1
ATOM 731 C C . THR A 1 87 ? -6.612 -7.485 2.762 1.00 89.50 87 THR A C 1
ATOM 733 O O . THR A 1 87 ? -7.560 -7.576 3.539 1.00 89.50 87 THR A O 1
ATOM 736 N N . GLY A 1 88 ? -5.383 -7.168 3.178 1.00 93.00 88 GLY A N 1
ATOM 737 C CA . GLY A 1 88 ? -5.064 -6.897 4.577 1.00 93.00 88 GLY A CA 1
ATOM 738 C C . GLY A 1 88 ? -5.791 -5.670 5.136 1.00 93.00 88 GLY A C 1
ATOM 739 O O . GLY A 1 88 ? -6.239 -5.703 6.283 1.00 93.00 88 GLY A O 1
ATOM 740 N N . LEU A 1 89 ? -5.943 -4.611 4.335 1.00 93.69 89 LEU A N 1
ATOM 741 C CA . LEU A 1 89 ? -6.680 -3.408 4.720 1.00 93.69 89 LEU A CA 1
ATOM 742 C C . LEU A 1 89 ? -8.171 -3.712 4.894 1.00 93.69 89 LEU A C 1
ATOM 744 O O . LEU A 1 89 ? -8.716 -3.450 5.964 1.00 93.69 89 LEU A O 1
ATOM 748 N N . LEU A 1 90 ? -8.792 -4.346 3.894 1.00 92.62 90 LEU A N 1
ATOM 749 C CA . LEU A 1 90 ? -10.208 -4.723 3.930 1.00 92.62 90 LEU A CA 1
ATOM 750 C C . LEU A 1 90 ? -10.522 -5.655 5.105 1.00 92.62 90 LEU A C 1
ATOM 752 O O . LEU A 1 90 ? -11.492 -5.451 5.836 1.00 92.62 90 LEU A O 1
ATOM 756 N N . GLU A 1 91 ? -9.686 -6.672 5.334 1.00 91.12 91 GLU A N 1
ATOM 757 C CA . GLU A 1 91 ? -9.845 -7.548 6.494 1.00 91.12 91 GLU A CA 1
ATOM 758 C C . GLU A 1 91 ? -9.654 -6.803 7.817 1.00 91.12 91 GLU A C 1
ATOM 760 O O . GLU A 1 91 ? -10.335 -7.109 8.799 1.00 91.12 91 GLU A O 1
ATOM 765 N N . GLY A 1 92 ? -8.707 -5.865 7.870 1.00 93.06 92 GLY A N 1
ATOM 766 C CA . GLY A 1 92 ? -8.428 -5.048 9.044 1.00 93.06 92 GLY A CA 1
ATOM 767 C C . GLY A 1 92 ? -9.612 -4.165 9.425 1.00 93.06 92 GLY A C 1
ATOM 768 O O . GLY A 1 92 ? -10.009 -4.162 10.592 1.00 93.06 92 GLY A O 1
ATOM 769 N N . GLU A 1 93 ? -10.205 -3.482 8.448 1.00 92.75 93 GLU A N 1
ATOM 770 C CA . GLU A 1 93 ? -11.405 -2.658 8.614 1.00 92.75 93 GLU A CA 1
ATOM 771 C C . GLU A 1 93 ? -12.595 -3.509 9.061 1.00 92.75 93 GLU A C 1
ATOM 773 O O . GLU A 1 93 ? -13.157 -3.254 10.126 1.00 92.75 93 GLU A O 1
ATOM 778 N N . ALA A 1 94 ? -12.893 -4.602 8.352 1.00 92.50 94 ALA A N 1
ATOM 779 C CA . ALA A 1 94 ? -14.000 -5.492 8.703 1.00 92.50 94 ALA A CA 1
ATOM 780 C C . ALA A 1 94 ? -13.850 -6.091 10.115 1.00 92.50 94 ALA A C 1
ATOM 782 O O . ALA A 1 94 ? -14.799 -6.125 10.903 1.00 92.50 94 ALA A O 1
ATOM 783 N N . LYS A 1 95 ? -12.640 -6.541 10.485 1.00 92.19 95 LYS A N 1
ATOM 784 C CA . LYS A 1 95 ? -12.355 -7.038 11.845 1.00 92.19 95 LYS A CA 1
ATOM 785 C C . LYS A 1 95 ? -12.446 -5.917 12.880 1.00 92.19 95 LYS A C 1
ATOM 787 O O . LYS A 1 95 ? -12.862 -6.178 14.011 1.00 92.19 95 LYS A O 1
ATOM 792 N N . GLY A 1 96 ? -12.031 -4.702 12.530 1.00 92.12 96 GLY A N 1
ATOM 793 C CA . GLY A 1 96 ? -12.105 -3.515 13.376 1.00 92.12 96 GLY A CA 1
ATOM 794 C C . GLY A 1 96 ? -13.546 -3.133 13.697 1.00 92.12 96 GLY A C 1
ATOM 795 O O . GLY A 1 96 ? -13.893 -3.031 14.874 1.00 92.12 96 GLY A O 1
ATOM 796 N N . GLU A 1 97 ? -14.389 -3.020 12.674 1.00 91.50 97 GLU A N 1
ATOM 797 C CA . GLU A 1 97 ? -15.818 -2.730 12.798 1.00 91.50 97 GLU A CA 1
ATOM 798 C C . GLU A 1 97 ? -16.541 -3.802 13.611 1.00 91.50 97 GLU A C 1
ATOM 800 O O . GLU A 1 97 ? -17.184 -3.485 14.611 1.00 91.50 97 GLU A O 1
ATOM 805 N N . ALA A 1 98 ? -16.359 -5.082 13.269 1.00 90.75 98 ALA A N 1
ATOM 806 C CA . ALA A 1 98 ? -16.991 -6.182 13.994 1.00 90.75 98 ALA A CA 1
ATOM 807 C C . ALA A 1 98 ? -16.602 -6.190 15.483 1.00 90.75 98 ALA A C 1
ATOM 809 O O . ALA A 1 98 ? -17.450 -6.341 16.364 1.00 90.75 98 ALA A O 1
ATOM 810 N N . ARG A 1 99 ? -15.314 -5.980 15.795 1.00 88.94 99 ARG A N 1
ATOM 811 C CA . ARG A 1 99 ? -14.847 -5.865 17.188 1.00 88.94 99 ARG A CA 1
ATOM 812 C C . ARG A 1 99 ? -15.399 -4.621 17.877 1.00 88.94 99 ARG A C 1
ATOM 814 O O . ARG A 1 99 ? -15.661 -4.683 19.077 1.00 88.94 99 ARG A O 1
ATOM 821 N N . GLY A 1 100 ? -15.532 -3.512 17.155 1.00 89.06 100 GLY A N 1
ATOM 822 C CA . GLY A 1 100 ? -16.107 -2.264 17.649 1.00 89.06 100 GLY A CA 1
ATOM 823 C C . GLY A 1 100 ? -17.564 -2.440 18.059 1.00 89.06 100 GLY A C 1
ATOM 824 O O . GLY A 1 100 ? -17.909 -2.111 19.192 1.00 89.06 100 GLY A O 1
ATOM 825 N N . ILE A 1 101 ? -18.375 -3.050 17.191 1.00 89.38 101 ILE A N 1
ATOM 826 C CA . ILE A 1 101 ? -19.793 -3.342 17.439 1.00 89.38 101 ILE A CA 1
ATOM 827 C C . ILE A 1 101 ? -19.944 -4.248 18.661 1.00 89.38 101 ILE A C 1
ATOM 829 O O . ILE A 1 101 ? -20.599 -3.863 19.624 1.00 89.38 101 ILE A O 1
ATOM 833 N N . ILE A 1 102 ? -19.255 -5.395 18.693 1.00 88.81 102 ILE A N 1
ATOM 834 C CA . ILE A 1 102 ? -19.359 -6.350 19.811 1.00 88.81 102 ILE A CA 1
ATOM 835 C C . ILE A 1 102 ? -18.962 -5.697 21.140 1.00 88.81 102 ILE A C 1
ATOM 837 O O . ILE A 1 102 ? -19.631 -5.877 22.159 1.00 88.81 102 ILE A O 1
ATOM 841 N N . LYS A 1 103 ? -17.863 -4.931 21.157 1.00 87.25 103 LYS A N 1
ATOM 842 C CA . LYS A 1 103 ? -17.422 -4.235 22.374 1.00 87.25 103 LYS A CA 1
ATOM 843 C C . LYS A 1 103 ? -18.395 -3.133 22.781 1.00 87.25 103 LYS A C 1
ATOM 845 O O . LYS A 1 103 ? -18.617 -2.966 23.978 1.00 87.25 103 LYS A O 1
ATOM 850 N N . GLY A 1 104 ? -18.941 -2.391 21.820 1.00 86.81 104 GLY A N 1
ATOM 851 C CA . GLY A 1 104 ? -19.924 -1.339 22.055 1.00 86.81 104 GLY A CA 1
ATOM 852 C C . GLY A 1 104 ? -21.215 -1.893 22.648 1.00 86.81 104 GLY A C 1
ATOM 853 O O . GLY A 1 104 ? -21.649 -1.428 23.696 1.00 86.81 104 GLY A O 1
ATOM 854 N N . GLU A 1 105 ? -21.769 -2.946 22.049 1.00 86.56 105 GLU A N 1
ATOM 855 C CA . GLU A 1 105 ? -22.976 -3.620 22.536 1.00 86.56 105 GLU A CA 1
ATOM 856 C C . GLU A 1 105 ? -22.777 -4.223 23.927 1.00 86.56 105 GLU A C 1
ATOM 858 O O . GLU A 1 105 ? -23.617 -4.050 24.810 1.00 86.56 105 GLU A O 1
ATOM 863 N N . ALA A 1 106 ? -21.650 -4.907 24.156 1.00 84.88 106 ALA A N 1
ATOM 864 C CA . ALA A 1 106 ? -21.358 -5.504 25.453 1.00 84.88 106 ALA A CA 1
ATOM 865 C C . ALA A 1 106 ? -21.221 -4.442 26.554 1.00 84.88 106 ALA A C 1
ATOM 867 O O . ALA A 1 106 ? -21.790 -4.608 27.633 1.00 84.88 106 ALA A O 1
ATOM 868 N N . LYS A 1 107 ? -20.499 -3.346 26.283 1.00 84.06 107 LYS A N 1
ATOM 869 C CA . LYS A 1 107 ? -20.359 -2.237 27.236 1.00 84.06 107 LYS A CA 1
ATOM 870 C C . LYS A 1 107 ? -21.693 -1.545 27.490 1.00 84.06 107 LYS A C 1
ATOM 872 O O . LYS A 1 107 ? -22.099 -1.467 28.644 1.00 84.06 107 LYS A O 1
ATOM 877 N N . GLY A 1 108 ? -22.411 -1.161 26.436 1.00 84.75 108 GLY A N 1
ATOM 878 C CA . GLY A 1 108 ? -23.700 -0.481 26.558 1.00 84.75 108 GLY A CA 1
ATOM 879 C C . GLY A 1 108 ? -24.748 -1.318 27.293 1.00 84.75 108 GLY A C 1
ATOM 880 O O . GLY A 1 108 ? -25.507 -0.792 28.100 1.00 84.75 108 GLY A O 1
ATOM 881 N N . LYS A 1 109 ? -24.756 -2.644 27.100 1.00 85.19 109 LYS A N 1
ATOM 882 C CA . LYS A 1 109 ? -25.660 -3.540 27.835 1.00 85.19 109 LYS A CA 1
ATOM 883 C C . LYS A 1 109 ? -25.327 -3.620 29.325 1.00 85.19 109 LYS A C 1
ATOM 885 O O . LYS A 1 109 ? -26.239 -3.694 30.145 1.00 85.19 109 LYS A O 1
ATOM 890 N N . ILE A 1 110 ? -24.042 -3.646 29.682 1.00 82.50 110 ILE A N 1
ATOM 891 C CA . ILE A 1 110 ? -23.613 -3.679 31.086 1.00 82.50 110 ILE A CA 1
ATOM 892 C C . ILE A 1 110 ? -23.912 -2.338 31.757 1.00 82.50 110 ILE A C 1
ATOM 894 O O . ILE A 1 110 ? -24.526 -2.331 32.821 1.00 82.50 110 ILE A O 1
ATOM 898 N N . GLU A 1 111 ? -23.526 -1.230 31.123 1.00 83.88 111 GLU A N 1
ATOM 899 C CA . GLU A 1 111 ? -23.761 0.128 31.623 1.00 83.88 111 GLU A CA 1
ATOM 900 C C . GLU A 1 111 ? -25.261 0.386 31.795 1.00 83.88 111 GLU A C 1
ATOM 902 O O . GLU A 1 111 ? -25.699 0.666 32.909 1.00 83.88 111 GLU A O 1
ATOM 907 N N . GLY A 1 112 ? -26.076 0.121 30.769 1.00 83.38 112 GLY A N 1
ATOM 908 C CA . GLY A 1 112 ? -27.529 0.292 30.850 1.00 83.38 112 GLY A CA 1
ATOM 909 C C . GLY A 1 112 ? -28.207 -0.612 31.888 1.00 83.38 112 GLY A C 1
ATOM 910 O O . GLY A 1 112 ? -29.185 -0.214 32.516 1.00 83.38 112 GLY A O 1
ATOM 911 N N . MET A 1 113 ? -27.687 -1.821 32.135 1.00 82.12 113 MET A N 1
ATOM 912 C CA . MET A 1 113 ? -28.220 -2.689 33.194 1.00 82.12 113 MET A CA 1
ATOM 913 C C . MET A 1 113 ? -27.868 -2.177 34.598 1.00 82.12 113 MET A C 1
ATOM 915 O O . MET A 1 113 ? -28.652 -2.371 35.529 1.00 82.12 113 MET A O 1
ATOM 919 N N . ILE A 1 114 ? -26.693 -1.570 34.776 1.00 82.44 114 ILE A N 1
ATOM 920 C CA . ILE A 1 114 ? -26.283 -0.981 36.056 1.00 82.44 114 ILE A CA 1
ATOM 921 C C . ILE A 1 114 ? -27.077 0.301 36.310 1.00 82.44 114 ILE A C 1
ATOM 923 O O . ILE A 1 114 ? -27.675 0.425 37.379 1.00 82.44 114 ILE A O 1
ATOM 927 N N . GLU A 1 115 ? -27.145 1.198 35.326 1.00 83.44 115 GLU A N 1
ATOM 928 C CA . GLU A 1 115 ? -27.914 2.443 35.411 1.00 83.44 115 GLU A CA 1
ATOM 929 C C . GLU A 1 115 ? -29.391 2.158 35.681 1.00 83.44 115 GLU A C 1
ATOM 931 O O . GLU A 1 115 ? -29.919 2.624 36.687 1.00 83.44 115 GLU A O 1
ATOM 936 N N . GLY A 1 116 ? -30.028 1.270 34.909 1.00 83.31 116 GLY A N 1
ATOM 937 C CA . GLY A 1 116 ? -31.435 0.922 35.119 1.00 83.31 116 GLY A CA 1
ATOM 938 C C . GLY A 1 116 ? -31.722 0.283 36.486 1.00 83.31 116 GLY A C 1
ATOM 939 O O . GLY A 1 116 ? -32.787 0.495 37.065 1.00 83.31 116 GLY A O 1
ATOM 940 N N . LYS A 1 117 ? -30.772 -0.472 37.060 1.00 84.31 117 LYS A N 1
ATOM 941 C CA . LYS A 1 117 ? -30.912 -0.994 38.433 1.00 84.31 117 LYS A CA 1
ATOM 942 C C . LYS A 1 117 ? -30.823 0.113 39.479 1.00 84.31 117 LYS A C 1
ATOM 944 O O . LYS A 1 117 ? -31.557 0.059 40.464 1.00 84.31 117 LYS A O 1
ATOM 949 N N . ILE A 1 118 ? -29.923 1.077 39.299 1.00 83.12 118 ILE A N 1
ATOM 950 C CA . ILE A 1 118 ? -29.766 2.209 40.218 1.00 83.12 118 ILE A CA 1
ATOM 951 C C . ILE A 1 118 ? -30.990 3.125 40.126 1.00 83.12 118 ILE A C 1
ATOM 953 O O . ILE A 1 118 ? -31.579 3.441 41.157 1.00 83.12 118 ILE A O 1
ATOM 957 N N . GLU A 1 119 ? -31.436 3.464 38.916 1.00 84.81 119 GLU A N 1
ATOM 958 C CA . GLU A 1 119 ? -32.649 4.252 38.677 1.00 84.81 119 GLU A CA 1
ATOM 959 C C . GLU A 1 119 ? -33.893 3.575 39.257 1.00 84.81 119 GLU A C 1
ATOM 961 O O . GLU A 1 119 ? -34.666 4.216 39.965 1.00 84.81 119 GLU A O 1
ATOM 966 N N . GLY A 1 120 ? -34.052 2.262 39.058 1.00 84.75 120 GLY A N 1
ATOM 967 C CA . GLY A 1 120 ? -35.161 1.509 39.645 1.00 84.75 120 GLY A CA 1
ATOM 968 C C . GLY A 1 120 ? -35.148 1.526 41.176 1.00 84.75 120 GLY A C 1
ATOM 969 O O . GLY A 1 120 ? -36.195 1.676 41.805 1.00 84.75 120 GLY A O 1
ATOM 970 N N . LYS A 1 121 ? -33.968 1.432 41.805 1.00 84.88 121 LYS A N 1
ATOM 971 C CA . LYS A 1 121 ? -33.849 1.574 43.264 1.00 84.88 121 LYS A CA 1
ATOM 972 C C . LYS A 1 121 ? -34.190 2.991 43.735 1.00 84.88 121 LYS A C 1
ATOM 974 O O . LYS A 1 121 ? -34.875 3.129 44.744 1.00 84.88 121 LYS A O 1
ATOM 979 N N . ILE A 1 122 ? -33.761 4.023 43.008 1.00 85.19 122 ILE A N 1
ATOM 980 C CA . ILE A 1 122 ? -34.113 5.423 43.291 1.00 85.19 122 ILE A CA 1
ATOM 981 C C . ILE A 1 122 ? -35.631 5.625 43.185 1.00 85.19 122 ILE A C 1
ATOM 983 O O . ILE A 1 122 ? -36.237 6.223 44.070 1.00 85.19 122 ILE A O 1
ATOM 987 N N . GLU A 1 123 ? -36.274 5.071 42.157 1.00 86.50 123 GLU A N 1
ATOM 988 C CA . GLU A 1 123 ? -37.725 5.161 41.985 1.00 86.50 123 GLU A CA 1
ATOM 989 C C . GLU A 1 123 ? -38.482 4.485 43.142 1.00 86.50 123 GLU A C 1
ATOM 991 O O . GLU A 1 123 ? -39.497 5.004 43.613 1.00 86.50 123 GLU A O 1
ATOM 996 N N . ILE A 1 124 ? -37.974 3.355 43.650 1.00 85.31 124 ILE A N 1
ATOM 997 C CA . ILE A 1 124 ? -38.524 2.690 44.839 1.00 85.31 124 ILE A CA 1
ATOM 998 C C . ILE A 1 124 ? -38.410 3.598 46.068 1.00 85.31 124 ILE A C 1
ATOM 1000 O O . ILE A 1 124 ? -39.399 3.743 46.784 1.00 85.31 124 ILE A O 1
ATOM 1004 N N . VAL A 1 125 ? -37.259 4.243 46.296 1.00 85.38 125 VAL A N 1
ATOM 1005 C CA . VAL A 1 125 ? -37.081 5.209 47.399 1.00 85.38 125 VAL A CA 1
ATOM 1006 C C . VAL A 1 125 ? -38.132 6.319 47.314 1.00 85.38 125 VAL A C 1
ATOM 1008 O O . VAL A 1 125 ? -38.833 6.575 48.293 1.00 85.38 125 VAL A O 1
ATOM 1011 N N . LEU A 1 126 ? -38.311 6.921 46.133 1.00 84.88 126 LEU A N 1
ATOM 1012 C CA . LEU A 1 126 ? -39.276 8.004 45.916 1.00 84.88 126 LEU A CA 1
ATOM 1013 C C . LEU A 1 126 ? -40.728 7.546 46.139 1.00 84.88 126 LEU A C 1
ATOM 1015 O O . LEU A 1 126 ? -41.499 8.246 46.794 1.00 84.88 126 LEU A O 1
ATOM 1019 N N . LYS A 1 127 ? -41.106 6.359 45.641 1.00 86.31 127 LYS A N 1
ATOM 1020 C CA . LYS A 1 127 ? -42.458 5.793 45.815 1.00 86.31 127 LYS A CA 1
ATOM 1021 C C . LYS A 1 127 ? -42.751 5.400 47.260 1.00 86.31 127 LYS A C 1
ATOM 1023 O O . L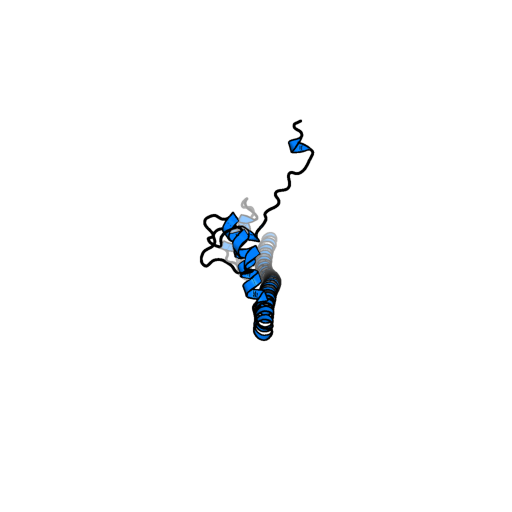YS A 1 127 ? -43.878 5.582 47.717 1.00 86.31 127 LYS A O 1
ATOM 1028 N N . CYS A 1 128 ? -41.777 4.834 47.968 1.00 84.44 128 CYS A N 1
ATOM 1029 C CA . CYS A 1 128 ? -41.925 4.477 49.377 1.00 84.44 128 CYS A CA 1
ATOM 1030 C C . CYS A 1 128 ? -42.070 5.726 50.246 1.00 84.44 128 CYS A C 1
ATOM 1032 O O . CYS A 1 128 ? -42.953 5.773 51.101 1.00 84.44 128 CYS A O 1
ATOM 1034 N N . TYR A 1 129 ? -41.272 6.758 49.965 1.00 82.06 12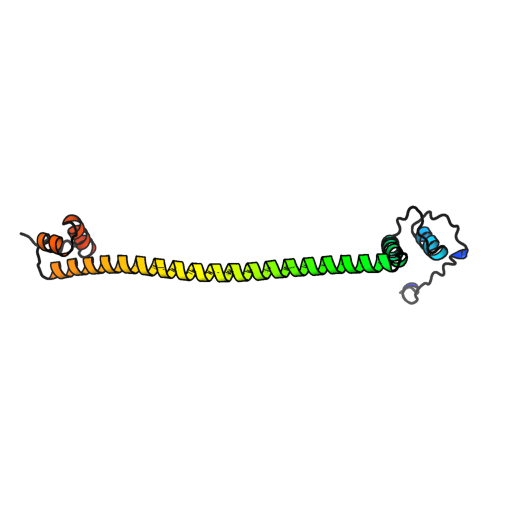9 TYR A N 1
ATOM 1035 C CA . TYR A 1 129 ? -41.366 8.036 50.656 1.00 82.06 129 TYR A CA 1
ATOM 1036 C C . TYR A 1 129 ? -42.718 8.725 50.412 1.00 82.06 129 TYR A C 1
ATOM 1038 O O . TYR A 1 129 ? -43.391 9.115 51.360 1.00 82.06 129 TYR A O 1
ATOM 1046 N N . ALA A 1 130 ? -43.191 8.773 49.161 1.00 82.19 130 ALA A N 1
ATOM 1047 C CA . ALA A 1 130 ? -44.504 9.336 48.824 1.00 82.19 130 ALA A CA 1
ATOM 1048 C C . ALA A 1 130 ? -45.687 8.608 49.501 1.00 82.19 130 ALA A C 1
ATOM 1050 O O . ALA A 1 130 ? -46.771 9.170 49.628 1.00 82.19 130 ALA A O 1
ATOM 1051 N N . LYS A 1 131 ? -45.490 7.358 49.943 1.00 84.56 131 LYS A N 1
ATOM 1052 C CA . LYS A 1 131 ? -46.465 6.578 50.723 1.00 84.56 131 LYS A CA 1
ATOM 1053 C C . LYS A 1 131 ? -46.343 6.775 52.241 1.00 84.56 131 LYS A C 1
ATOM 1055 O O . LYS A 1 131 ? -47.084 6.128 52.976 1.00 84.56 131 LYS A O 1
ATOM 1060 N N . GLY A 1 132 ? -45.434 7.632 52.706 1.00 79.81 132 GLY A N 1
ATOM 1061 C CA . GLY A 1 132 ? -45.224 7.920 54.127 1.00 79.81 132 GLY A CA 1
ATOM 1062 C C . GLY A 1 132 ? -44.462 6.830 54.885 1.00 79.81 132 GLY A C 1
ATOM 1063 O O . GLY A 1 132 ? -44.635 6.699 56.093 1.00 79.81 132 GLY A O 1
ATOM 1064 N N . ILE A 1 133 ? -43.658 6.013 54.194 1.00 82.94 133 ILE A N 1
ATOM 1065 C CA . ILE A 1 133 ? -42.794 5.016 54.843 1.00 82.94 133 ILE A CA 1
ATOM 1066 C C . ILE A 1 133 ? -41.570 5.729 55.434 1.00 82.94 133 ILE A C 1
ATOM 1068 O O . ILE A 1 133 ? -40.965 6.575 54.778 1.00 82.94 133 ILE A O 1
ATOM 1072 N N . ASP A 1 134 ? -41.200 5.370 56.663 1.00 84.50 134 ASP A N 1
ATOM 1073 C CA . ASP A 1 134 ? -40.040 5.926 57.365 1.00 84.50 134 ASP A CA 1
ATOM 1074 C C . ASP A 1 134 ? -38.704 5.627 56.642 1.00 84.50 134 ASP A C 1
ATOM 1076 O O . ASP A 1 134 ? -38.519 4.579 56.017 1.00 84.50 134 ASP A O 1
ATOM 1080 N N . ILE A 1 135 ? -37.752 6.556 56.764 1.00 81.12 135 ILE A N 1
ATOM 1081 C CA . ILE A 1 135 ? -36.425 6.513 56.134 1.00 81.12 135 ILE A CA 1
ATOM 1082 C C . ILE A 1 135 ? -35.616 5.289 56.589 1.00 81.12 135 ILE A C 1
ATOM 1084 O O . ILE A 1 135 ? -34.937 4.677 55.763 1.00 81.12 135 ILE A O 1
ATOM 1088 N N . ILE A 1 136 ? -35.719 4.887 57.859 1.00 83.44 136 ILE A N 1
ATOM 1089 C CA . ILE A 1 136 ? -35.018 3.717 58.410 1.00 83.44 136 ILE A CA 1
ATOM 1090 C C . ILE A 1 136 ? -35.548 2.436 57.746 1.00 83.44 136 ILE A C 1
ATOM 1092 O O . ILE A 1 136 ? -34.790 1.551 57.342 1.00 83.44 136 ILE A O 1
ATOM 1096 N N . THR A 1 137 ? -36.861 2.350 57.551 1.00 82.25 137 THR A N 1
ATOM 1097 C CA . THR A 1 137 ? -37.521 1.237 56.862 1.00 82.25 137 THR A CA 1
ATOM 1098 C C . THR A 1 137 ? -37.174 1.214 55.367 1.00 82.25 137 THR A C 1
ATOM 1100 O O . THR A 1 137 ? -36.920 0.144 54.813 1.00 82.25 137 THR A O 1
ATOM 1103 N N . ILE A 1 138 ? -37.085 2.374 54.707 1.00 83.25 138 ILE A N 1
ATOM 1104 C CA . ILE A 1 138 ? -36.658 2.486 53.298 1.00 83.25 138 ILE A CA 1
ATOM 1105 C C . ILE A 1 138 ? -35.188 2.075 53.121 1.00 83.25 138 ILE A C 1
ATOM 1107 O O . ILE A 1 138 ? -34.867 1.359 52.167 1.00 83.25 138 ILE A O 1
ATOM 1111 N N . SER A 1 139 ? -34.315 2.480 54.046 1.00 86.50 139 SER A N 1
ATOM 1112 C CA . SER A 1 139 ? -32.904 2.073 54.121 1.00 86.50 139 SER A CA 1
ATOM 1113 C C . SER A 1 139 ? -32.774 0.548 54.161 1.00 86.50 139 SER A C 1
ATOM 1115 O O . SER A 1 139 ? -32.130 -0.048 53.295 1.00 86.50 139 SER A O 1
ATOM 1117 N N . ASN A 1 140 ? -33.530 -0.109 55.046 1.00 84.25 140 ASN A N 1
ATOM 1118 C CA . ASN A 1 140 ? -33.550 -1.571 55.153 1.00 84.25 140 ASN A CA 1
ATOM 1119 C C . ASN A 1 140 ? -34.063 -2.287 53.885 1.00 84.25 140 ASN A C 1
ATOM 1121 O O . ASN A 1 140 ? -33.594 -3.377 53.565 1.00 84.25 140 ASN A O 1
ATOM 1125 N N . ILE A 1 141 ? -35.018 -1.699 53.153 1.00 81.69 141 ILE A N 1
ATOM 1126 C CA . ILE A 1 141 ? -35.614 -2.305 51.945 1.00 81.69 141 ILE A CA 1
ATOM 1127 C C . ILE A 1 141 ? -34.718 -2.131 50.709 1.00 81.69 141 ILE A C 1
ATOM 1129 O O . ILE A 1 141 ? -34.626 -3.027 49.870 1.00 81.69 141 ILE A O 1
ATOM 1133 N N . THR A 1 142 ? -34.088 -0.967 50.559 1.00 81.38 142 THR A N 1
ATOM 1134 C CA . THR A 1 142 ? -33.356 -0.585 49.336 1.00 81.38 142 THR A CA 1
ATOM 1135 C C . THR A 1 142 ? -31.849 -0.840 49.430 1.00 81.38 142 THR A C 1
ATOM 1137 O O . THR A 1 142 ? -31.179 -1.002 48.397 1.00 81.38 142 THR A O 1
ATOM 1140 N N . GLY A 1 143 ? -31.334 -0.948 50.661 1.00 82.00 143 GLY A N 1
ATOM 1141 C CA . GLY A 1 143 ? -29.922 -1.145 50.983 1.00 82.00 143 GLY A CA 1
ATOM 1142 C C . GLY A 1 143 ? -29.072 0.117 50.835 1.00 82.00 143 GLY A C 1
ATOM 1143 O O . GLY A 1 143 ? -27.849 0.002 50.808 1.00 82.00 143 GLY A O 1
ATOM 1144 N N . PHE A 1 144 ? -29.698 1.288 50.687 1.00 86.25 144 PHE A N 1
ATOM 1145 C CA . PHE A 1 144 ? -29.020 2.584 50.718 1.00 86.25 144 PHE A CA 1
ATOM 1146 C C . PHE A 1 144 ? -28.848 3.067 52.153 1.00 86.25 144 PHE A C 1
ATOM 1148 O O . PHE A 1 144 ? -29.691 2.799 53.005 1.00 86.25 144 PHE A O 1
ATOM 1155 N N . SER A 1 145 ? -27.781 3.817 52.404 1.00 86.56 145 SER A N 1
ATOM 1156 C CA . SER A 1 145 ? -27.610 4.523 53.671 1.00 86.56 145 SER A CA 1
ATOM 1157 C C . SER A 1 145 ? -28.636 5.651 53.819 1.00 86.56 145 SER A C 1
ATOM 1159 O O . SER A 1 145 ? -29.163 6.188 52.841 1.00 86.56 145 SER A O 1
ATOM 1161 N N . GLU A 1 146 ? -28.923 6.039 55.059 1.00 82.94 146 GLU A N 1
ATOM 1162 C CA . GLU A 1 146 ? -29.862 7.131 55.338 1.00 82.94 146 GLU A CA 1
ATOM 1163 C C . GLU A 1 146 ? -29.414 8.462 54.719 1.00 82.94 146 GLU A C 1
ATOM 1165 O O . GLU A 1 146 ? -30.255 9.264 54.314 1.00 82.94 146 GLU A O 1
ATOM 1170 N N . ASP A 1 147 ? -28.104 8.690 54.615 1.00 84.31 147 ASP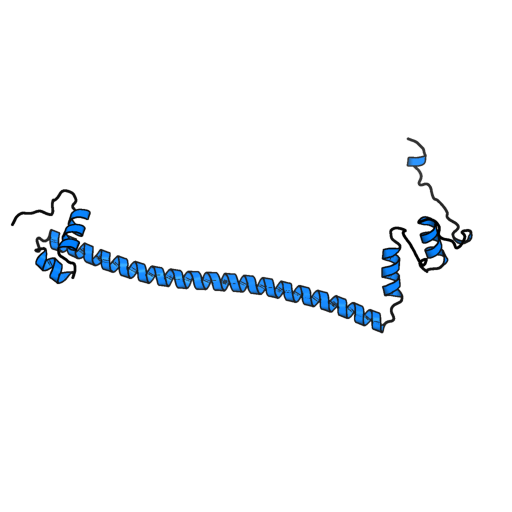 A N 1
ATOM 1171 C CA . ASP A 1 147 ? -27.543 9.897 54.007 1.00 84.31 147 ASP A CA 1
ATOM 1172 C C . ASP A 1 147 ? -27.706 9.883 52.478 1.00 84.31 147 ASP A C 1
ATOM 1174 O O . ASP A 1 147 ? -28.138 10.881 51.904 1.00 84.31 147 ASP A O 1
ATOM 1178 N N . GLU A 1 148 ? -27.506 8.733 51.822 1.00 84.75 148 GLU A N 1
ATOM 1179 C CA . GLU A 1 148 ? -27.783 8.566 50.385 1.00 84.75 148 GLU A CA 1
ATOM 1180 C C . GLU A 1 148 ? -29.271 8.763 50.061 1.00 84.75 148 GLU A C 1
ATOM 1182 O O . GLU A 1 148 ? -29.615 9.382 49.054 1.00 84.75 148 GLU A O 1
ATOM 1187 N N . ILE A 1 149 ? -30.172 8.281 50.922 1.00 83.50 149 ILE A N 1
ATOM 1188 C CA . ILE A 1 149 ? -31.619 8.484 50.762 1.00 83.50 149 ILE A CA 1
ATOM 1189 C C . ILE A 1 149 ? -31.977 9.968 50.894 1.00 83.50 149 ILE A C 1
ATOM 1191 O O . ILE A 1 149 ? -32.737 10.485 50.073 1.00 83.50 149 ILE A O 1
ATOM 1195 N N . LYS A 1 150 ? -31.412 10.675 51.881 1.00 84.00 150 LYS A N 1
ATOM 1196 C CA . LYS A 1 150 ? -31.610 12.126 52.041 1.00 84.00 150 LYS A CA 1
ATOM 1197 C C . LYS A 1 150 ? -31.084 12.898 50.834 1.00 84.00 150 LYS A C 1
ATOM 1199 O O . LYS A 1 150 ? -31.755 13.821 50.384 1.00 84.00 150 LYS A O 1
ATOM 1204 N N . ASP A 1 151 ? -29.944 12.509 50.270 1.00 86.06 151 ASP A N 1
ATOM 1205 C CA . ASP A 1 151 ? -29.394 13.133 49.063 1.00 86.06 151 ASP A CA 1
ATOM 1206 C C . ASP A 1 151 ? -30.275 12.895 47.827 1.00 86.06 151 ASP A C 1
ATOM 1208 O O . ASP A 1 151 ? -30.546 13.829 47.068 1.00 86.06 151 ASP A O 1
ATOM 1212 N N . ILE A 1 152 ? -30.797 11.676 47.649 1.00 85.75 152 ILE A N 1
ATOM 1213 C CA . ILE A 1 152 ? -31.754 11.347 46.579 1.00 85.75 152 ILE A CA 1
ATOM 1214 C C . ILE A 1 152 ? -33.040 12.178 46.715 1.00 85.75 152 ILE A C 1
ATOM 1216 O O . ILE A 1 152 ? -33.553 12.691 45.714 1.00 85.75 152 ILE A O 1
ATOM 1220 N N . LEU A 1 153 ? -33.554 12.330 47.939 1.00 83.19 153 LEU A N 1
ATOM 1221 C CA . LEU A 1 153 ? -34.748 13.125 48.230 1.00 83.19 153 LEU A CA 1
ATOM 1222 C C . LEU A 1 153 ? -34.493 14.623 48.036 1.00 83.19 153 LEU A C 1
ATOM 1224 O O . LEU A 1 153 ? -35.300 15.279 47.392 1.00 83.19 153 LEU A O 1
ATOM 1228 N N . ASN A 1 154 ? -33.358 15.156 48.493 1.00 83.56 154 ASN A N 1
ATOM 1229 C CA . ASN A 1 154 ? -32.960 16.551 48.271 1.00 83.56 154 ASN A CA 1
ATOM 1230 C C . ASN A 1 154 ? -32.835 16.889 46.781 1.00 83.56 154 ASN A C 1
ATOM 1232 O O . ASN A 1 154 ? -33.202 17.982 46.356 1.00 83.56 154 ASN A O 1
ATOM 1236 N N . LYS A 1 155 ? -32.323 15.954 45.975 1.00 83.50 155 LYS A N 1
ATOM 1237 C CA . LYS A 1 155 ? -32.136 16.155 44.534 1.00 83.50 155 LYS A CA 1
ATOM 1238 C C . LYS A 1 155 ? -33.454 16.151 43.750 1.00 83.50 155 LYS A C 1
ATOM 1240 O O . LYS A 1 155 ? -33.543 16.840 42.739 1.00 83.50 155 LYS A O 1
ATOM 1245 N N . ASN A 1 156 ? -34.461 15.397 44.203 1.00 79.50 156 ASN A N 1
ATOM 1246 C CA . ASN A 1 156 ? -35.777 15.304 43.551 1.00 79.50 156 ASN A CA 1
ATOM 1247 C C . ASN A 1 156 ? -36.841 16.240 44.161 1.00 79.50 156 ASN A C 1
ATOM 1249 O O . ASN A 1 156 ? -37.753 16.656 43.453 1.00 79.50 156 ASN A O 1
ATOM 1253 N N . TYR A 1 157 ? -36.703 16.613 45.436 1.00 76.56 157 TYR A N 1
ATOM 1254 C CA . TYR A 1 157 ? -37.569 17.540 46.177 1.00 76.56 157 TYR A CA 1
ATOM 1255 C C . TYR A 1 157 ? -36.729 18.671 46.811 1.00 76.56 157 TYR A C 1
ATOM 1257 O O . TYR A 1 157 ? -36.547 18.718 48.033 1.00 76.56 157 TYR A O 1
ATOM 1265 N N . PRO A 1 158 ? -36.198 19.605 46.001 1.00 64.19 158 PRO A N 1
ATOM 1266 C CA . PRO A 1 158 ? -35.225 20.609 46.447 1.00 64.19 158 PRO A CA 1
ATOM 1267 C C . PRO A 1 158 ? -35.789 21.666 47.408 1.00 64.19 158 PRO A C 1
ATOM 1269 O O . PRO A 1 158 ? -35.026 22.314 48.120 1.00 64.19 158 PRO A O 1
ATOM 1272 N N . ASN A 1 159 ? -37.114 21.823 47.483 1.00 63.00 159 ASN A N 1
ATOM 1273 C CA . ASN A 1 159 ? -37.768 22.829 48.329 1.00 63.00 159 ASN A CA 1
ATOM 1274 C C . ASN A 1 159 ? -37.965 22.385 49.790 1.00 63.00 159 ASN A C 1
ATOM 1276 O O . ASN A 1 159 ? -38.671 23.048 50.544 1.00 63.00 159 ASN A O 1
ATOM 1280 N N . GLY A 1 160 ? -37.361 21.269 50.208 1.00 58.84 160 GLY A N 1
ATOM 1281 C CA . GLY A 1 160 ? -37.484 20.776 51.582 1.00 58.84 160 GLY A CA 1
ATOM 1282 C C . GLY A 1 160 ? -38.837 20.136 51.896 1.00 58.84 160 GLY A C 1
ATOM 1283 O O . GLY A 1 160 ? -39.108 19.858 53.059 1.00 58.84 160 GLY A O 1
ATOM 1284 N N . GLU A 1 161 ? -39.648 19.835 50.876 1.00 56.91 161 GLU A N 1
ATOM 1285 C 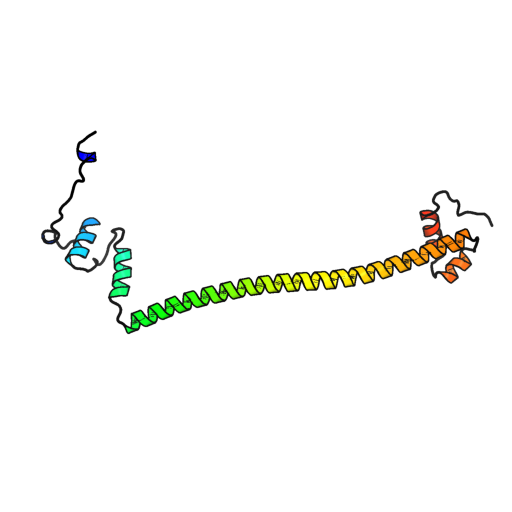CA . GLU A 1 161 ? -40.933 19.131 51.015 1.00 56.91 161 GLU A CA 1
ATOM 1286 C C . GLU A 1 161 ? -40.786 17.728 51.623 1.00 56.91 161 GLU A C 1
ATOM 1288 O O . GLU A 1 161 ? -41.769 17.147 52.052 1.00 56.91 161 GLU A O 1
ATOM 1293 N N . TRP A 1 162 ? -39.570 17.177 51.709 1.00 60.12 162 TRP A N 1
ATOM 1294 C CA . TRP A 1 162 ? -39.328 15.897 52.376 1.00 60.12 162 TRP A CA 1
ATOM 1295 C C . TRP A 1 162 ? -39.115 16.013 53.902 1.00 60.12 162 TRP A C 1
ATOM 1297 O O . TRP A 1 162 ? -39.002 15.005 54.605 1.00 60.12 162 TRP A O 1
ATOM 1307 N N . ARG A 1 163 ? -39.022 17.230 54.448 1.00 56.59 163 ARG A N 1
ATOM 1308 C CA . ARG A 1 163 ? -38.869 17.465 55.890 1.00 56.59 163 ARG A CA 1
ATOM 1309 C C . ARG A 1 163 ? -40.242 17.595 56.546 1.00 56.59 163 ARG A C 1
ATOM 1311 O O . ARG A 1 163 ? -40.618 18.685 56.962 1.00 56.59 163 ARG A O 1
ATOM 1318 N N . PHE A 1 164 ? -40.994 16.502 56.630 1.00 48.06 164 PHE A N 1
ATOM 1319 C CA . PHE A 1 164 ? -42.154 16.457 57.521 1.00 48.06 164 PHE A CA 1
ATOM 1320 C C . PHE A 1 164 ? -41.713 15.989 58.912 1.00 48.06 164 PHE A C 1
ATOM 1322 O O . PHE A 1 164 ? -40.952 15.032 59.045 1.00 48.06 164 PHE A O 1
ATOM 1329 N N . GLU A 1 165 ? -42.123 16.772 59.908 1.00 43.00 165 GLU A N 1
ATOM 1330 C CA . GLU A 1 165 ? -41.752 16.717 61.323 1.00 43.00 165 GLU A CA 1
ATOM 1331 C C . GLU A 1 165 ? -42.054 15.353 61.971 1.00 43.00 165 GLU A C 1
ATOM 1333 O O . GLU A 1 165 ? -43.063 14.719 61.658 1.00 43.00 165 GLU A O 1
ATOM 1338 N N . ASN A 1 166 ? -41.167 14.938 62.886 1.00 34.69 166 ASN A N 1
ATOM 1339 C CA . ASN A 1 166 ? -41.461 13.944 63.927 1.00 34.69 166 ASN A CA 1
ATOM 1340 C C . ASN A 1 166 ? -42.431 14.523 64.960 1.00 34.69 166 ASN A C 1
ATOM 1342 O O . ASN A 1 166 ? -42.232 15.706 65.323 1.00 34.69 166 ASN A O 1
#

pLDDT: mean 82.56, std 10.11, range [34.69, 93.69]

Radius of gyration: 46.27 Å; chains: 1; bounding box: 83×53×112 Å